Protein AF-A2F7I5-F1 (afdb_monomer)

Structure (mmCIF, N/CA/C/O backbone):
data_AF-A2F7I5-F1
#
_entry.id   AF-A2F7I5-F1
#
loop_
_atom_site.group_PDB
_atom_site.id
_atom_site.type_symbol
_atom_site.label_atom_id
_atom_site.label_alt_id
_atom_site.label_comp_id
_atom_site.label_asym_id
_atom_site.label_entity_id
_atom_site.label_seq_id
_atom_site.pdbx_PDB_ins_code
_atom_site.Cartn_x
_atom_site.Cartn_y
_atom_site.Cartn_z
_atom_site.occupancy
_atom_site.B_iso_or_equiv
_atom_site.auth_seq_id
_atom_site.auth_comp_id
_atom_site.auth_asym_id
_atom_site.auth_atom_id
_atom_site.pdbx_PDB_model_num
ATOM 1 N N . MET A 1 1 ? 19.366 -22.835 -46.473 1.00 53.03 1 MET A N 1
ATOM 2 C CA . MET A 1 1 ? 19.889 -21.637 -45.781 1.00 53.03 1 MET A CA 1
ATOM 3 C C . MET A 1 1 ? 18.801 -20.746 -45.172 1.00 53.03 1 MET A C 1
ATOM 5 O O . MET A 1 1 ? 19.137 -19.986 -44.290 1.00 53.03 1 MET A O 1
ATOM 9 N N . GLN A 1 2 ? 17.515 -20.854 -45.548 1.00 56.47 2 GLN A N 1
ATOM 10 C CA . GLN A 1 2 ? 16.421 -20.054 -44.948 1.00 56.47 2 GLN A CA 1
ATOM 11 C C . GLN A 1 2 ? 15.893 -20.567 -43.590 1.00 56.47 2 GLN A C 1
ATOM 13 O O . GLN A 1 2 ? 15.086 -19.901 -42.950 1.00 56.47 2 GLN A O 1
ATOM 18 N N . THR A 1 3 ? 16.314 -21.754 -43.151 1.00 62.69 3 THR A N 1
ATOM 19 C CA . THR A 1 3 ? 15.746 -22.433 -41.977 1.00 62.69 3 THR A CA 1
ATOM 20 C C . THR A 1 3 ? 16.293 -21.901 -40.649 1.00 62.69 3 THR A C 1
ATOM 22 O O . THR A 1 3 ? 15.567 -21.860 -39.660 1.00 62.69 3 THR A O 1
ATOM 25 N N . GLU A 1 4 ? 17.555 -21.463 -40.623 1.00 60.94 4 GLU A N 1
ATOM 26 C CA . GLU A 1 4 ? 18.218 -20.988 -39.400 1.00 60.94 4 GLU A CA 1
ATOM 27 C C . GLU A 1 4 ? 17.764 -19.578 -39.008 1.00 60.94 4 GLU A C 1
ATOM 29 O O . GLU A 1 4 ? 17.522 -19.329 -37.830 1.00 60.94 4 GLU A O 1
ATOM 34 N N . ASP A 1 5 ? 17.541 -18.692 -39.985 1.00 65.44 5 ASP A N 1
ATOM 35 C CA . ASP A 1 5 ? 17.040 -17.331 -39.748 1.00 65.44 5 ASP A CA 1
ATOM 36 C C . ASP A 1 5 ? 15.604 -17.336 -39.207 1.00 65.44 5 ASP A C 1
ATOM 38 O O . ASP A 1 5 ? 15.287 -16.625 -38.251 1.00 65.44 5 ASP A O 1
ATOM 42 N N . GLN A 1 6 ? 14.744 -18.206 -39.748 1.00 65.75 6 GLN A N 1
ATOM 43 C CA . GLN A 1 6 ? 13.381 -18.396 -39.244 1.00 65.75 6 GLN A CA 1
ATOM 44 C C . GLN A 1 6 ? 13.376 -18.981 -37.828 1.00 65.75 6 GLN A C 1
ATOM 46 O O . GLN A 1 6 ? 12.565 -18.586 -36.989 1.00 65.75 6 GLN A O 1
ATOM 51 N N . GLN A 1 7 ? 14.308 -19.890 -37.533 1.00 63.91 7 GLN A N 1
ATOM 52 C CA . GLN A 1 7 ? 14.481 -20.438 -36.193 1.00 63.91 7 GLN A CA 1
ATOM 53 C C . GLN A 1 7 ? 15.016 -19.376 -35.218 1.00 63.91 7 GLN A C 1
ATOM 55 O O . GLN A 1 7 ? 14.571 -19.328 -34.072 1.00 63.91 7 GLN A O 1
ATOM 60 N N . TYR A 1 8 ? 15.893 -18.473 -35.664 1.00 67.94 8 TYR A N 1
ATOM 61 C CA . TYR A 1 8 ? 16.386 -17.342 -34.875 1.00 67.94 8 TYR A CA 1
ATOM 62 C C . TYR A 1 8 ? 15.289 -16.312 -34.580 1.00 67.94 8 TYR A C 1
ATOM 64 O O . TYR A 1 8 ? 15.171 -15.854 -33.444 1.00 67.94 8 TYR A O 1
ATOM 72 N N . GLU A 1 9 ? 14.438 -15.976 -35.552 1.00 66.94 9 GLU A N 1
ATOM 73 C CA . GLU A 1 9 ? 13.275 -15.105 -35.335 1.00 66.94 9 GLU A CA 1
ATOM 74 C C . GLU A 1 9 ? 12.213 -15.759 -34.446 1.00 66.94 9 GLU A C 1
ATOM 76 O O . GLU A 1 9 ? 11.611 -15.094 -33.596 1.00 66.94 9 GLU A O 1
ATOM 81 N N . TYR A 1 10 ? 12.016 -17.073 -34.564 1.00 65.75 10 TYR A N 1
ATOM 82 C CA . TYR A 1 10 ? 11.146 -17.828 -33.669 1.00 65.75 10 TYR A CA 1
ATOM 83 C C . TYR A 1 10 ? 11.692 -17.858 -32.235 1.00 65.75 10 TYR A C 1
ATOM 85 O O . TYR A 1 10 ? 10.955 -17.605 -31.285 1.00 65.75 10 TYR A O 1
ATOM 93 N N . LEU A 1 11 ? 12.996 -18.077 -32.052 1.00 66.56 11 LEU A N 1
ATOM 94 C CA . LEU A 1 11 ? 13.647 -18.028 -30.741 1.00 66.56 11 LEU A CA 1
ATOM 95 C C . LEU A 1 11 ? 13.646 -16.613 -30.156 1.00 66.56 11 LEU A C 1
ATOM 97 O O . LEU A 1 11 ? 13.426 -16.457 -28.958 1.00 66.56 11 LEU A O 1
ATOM 101 N N . LYS A 1 12 ? 13.805 -15.576 -30.983 1.00 63.00 12 LYS A N 1
ATOM 102 C CA . LYS A 1 12 ? 13.708 -14.169 -30.573 1.00 63.00 12 LYS A CA 1
ATOM 103 C C . LYS A 1 12 ? 12.277 -13.801 -30.179 1.00 63.00 12 LYS A C 1
ATOM 105 O O . LYS A 1 12 ? 12.080 -13.170 -29.147 1.00 63.00 12 LYS A O 1
ATOM 110 N N . SER A 1 13 ? 11.268 -14.244 -30.927 1.00 58.88 13 SER A N 1
ATOM 111 C CA . SER A 1 13 ? 9.855 -14.034 -30.575 1.00 58.88 13 SER A CA 1
ATOM 112 C C . SER A 1 13 ? 9.412 -14.872 -29.368 1.00 58.88 13 SER A C 1
ATOM 114 O O . SER A 1 13 ? 8.604 -14.399 -28.567 1.00 58.88 13 SER A O 1
ATOM 116 N N . GLN A 1 14 ? 9.990 -16.059 -29.152 1.00 53.25 14 GLN A N 1
ATOM 117 C CA . GLN A 1 14 ? 9.811 -16.835 -27.922 1.00 53.25 14 GLN A CA 1
ATOM 118 C C . GLN A 1 14 ? 10.549 -16.231 -26.719 1.00 53.25 14 GLN A C 1
ATOM 120 O O . GLN A 1 14 ? 9.996 -16.235 -25.623 1.00 53.25 14 GLN A O 1
ATOM 125 N N . GLN A 1 15 ? 11.751 -15.670 -26.889 1.00 50.41 15 GLN A N 1
ATOM 126 C CA . GLN A 1 15 ? 12.461 -14.940 -25.830 1.00 50.41 15 GLN A CA 1
ATOM 127 C C . GLN A 1 15 ? 11.742 -13.636 -25.460 1.00 50.41 15 GLN A C 1
ATOM 129 O O . GLN A 1 15 ? 11.698 -13.287 -24.285 1.00 50.41 15 GLN A O 1
ATOM 134 N N . VAL A 1 16 ? 11.099 -12.968 -26.424 1.00 50.47 16 VAL A N 1
ATOM 135 C CA . VAL A 1 16 ? 10.216 -11.817 -26.168 1.00 50.47 16 VAL A CA 1
ATOM 136 C C . VAL A 1 16 ? 8.916 -12.251 -25.469 1.00 50.47 16 VAL A C 1
ATOM 138 O O . VAL A 1 16 ? 8.436 -11.531 -24.602 1.00 50.47 16 VAL A O 1
ATOM 141 N N . LYS A 1 17 ? 8.383 -13.452 -25.749 1.00 41.66 17 LYS A N 1
ATOM 142 C CA . LYS A 1 17 ? 7.231 -14.028 -25.018 1.00 41.66 17 LYS A CA 1
ATOM 143 C C . LYS A 1 17 ? 7.573 -14.622 -23.644 1.00 41.66 17 LYS A C 1
ATOM 145 O O . LYS A 1 17 ? 6.668 -14.807 -22.838 1.00 41.66 17 LYS A O 1
ATOM 150 N N . LYS A 1 18 ? 8.849 -14.908 -23.356 1.00 43.03 18 LYS A N 1
ATOM 151 C CA . LYS A 1 18 ? 9.350 -15.336 -22.032 1.00 43.03 18 LYS A CA 1
ATOM 152 C C . LYS A 1 18 ? 9.790 -14.170 -21.135 1.00 43.03 18 LYS A C 1
ATOM 154 O O . LYS A 1 18 ? 10.344 -14.411 -20.064 1.00 43.03 18 LYS A O 1
ATOM 159 N N . ALA A 1 19 ? 9.536 -12.926 -21.536 1.00 46.22 19 ALA A N 1
ATOM 160 C CA . ALA A 1 19 ? 9.740 -11.762 -20.685 1.00 46.22 19 ALA A CA 1
ATOM 161 C C . ALA A 1 19 ? 8.576 -11.629 -19.684 1.00 46.22 19 ALA A C 1
ATOM 163 O O . ALA A 1 19 ? 7.587 -10.948 -19.927 1.00 46.22 19 ALA A O 1
ATOM 164 N N . ASP A 1 20 ? 8.734 -12.339 -18.568 1.00 49.19 20 ASP A N 1
ATOM 165 C CA . ASP A 1 20 ? 8.181 -12.025 -17.247 1.00 49.19 20 ASP A CA 1
ATOM 166 C C . ASP A 1 20 ? 6.649 -11.878 -17.164 1.00 49.19 20 ASP A C 1
ATOM 168 O O . ASP A 1 20 ? 6.084 -10.834 -16.829 1.00 49.19 20 ASP A O 1
ATOM 172 N N . SER A 1 21 ? 5.952 -12.987 -17.420 1.00 40.91 21 SER A N 1
ATOM 173 C CA . SER A 1 21 ? 4.549 -13.138 -17.045 1.00 40.91 21 SER A CA 1
ATOM 174 C C . SER A 1 21 ? 4.396 -13.021 -15.521 1.00 40.91 21 SER A C 1
ATOM 176 O O . SER A 1 21 ? 4.600 -13.981 -14.780 1.00 40.91 21 SER A O 1
ATOM 178 N N . GLY A 1 22 ? 4.005 -11.841 -15.043 1.00 50.06 22 GLY A N 1
ATOM 179 C CA . GLY A 1 22 ? 3.147 -11.724 -13.863 1.00 50.06 22 GLY A CA 1
ATOM 180 C C . GLY A 1 22 ? 3.730 -12.105 -12.497 1.00 50.06 22 GLY A C 1
ATOM 181 O O . GLY A 1 22 ? 2.953 -12.196 -11.554 1.00 50.06 22 GLY A O 1
ATOM 182 N N . SER A 1 23 ? 5.043 -12.281 -12.319 1.00 56.22 23 SER A N 1
ATOM 183 C CA . SER A 1 23 ? 5.548 -12.705 -11.004 1.00 56.22 23 SER A CA 1
ATOM 184 C C . SER A 1 23 ? 5.423 -11.584 -9.955 1.00 56.22 23 SER A C 1
ATOM 186 O O . SER A 1 23 ? 5.800 -10.431 -10.184 1.00 56.22 23 SER A O 1
ATOM 188 N N . PHE A 1 24 ? 4.793 -11.908 -8.828 1.00 64.88 24 PHE A N 1
ATOM 189 C CA . PHE A 1 24 ? 4.772 -11.104 -7.609 1.00 64.88 24 PHE A CA 1
ATOM 190 C C . PHE A 1 24 ? 6.198 -11.071 -7.047 1.00 64.88 24 PHE A C 1
ATOM 192 O O . PHE A 1 24 ? 6.755 -12.125 -6.732 1.00 64.88 24 PHE A O 1
ATOM 199 N N . GLN A 1 25 ? 6.829 -9.897 -6.968 1.00 76.88 25 GLN A N 1
ATOM 200 C CA . GLN A 1 25 ? 8.231 -9.826 -6.560 1.00 76.88 25 GLN A CA 1
ATOM 201 C C . GLN A 1 25 ? 8.336 -9.812 -5.030 1.00 76.88 25 GLN A C 1
ATOM 203 O O . GLN A 1 25 ? 8.036 -8.818 -4.369 1.00 76.88 25 GLN A O 1
ATOM 208 N N . VAL A 1 26 ? 8.818 -10.924 -4.468 1.00 82.31 26 VAL A N 1
ATOM 209 C CA . VAL A 1 26 ? 8.946 -11.157 -3.014 1.00 82.31 26 VAL A CA 1
ATOM 210 C C . VAL A 1 26 ? 9.794 -10.082 -2.318 1.00 82.31 26 VAL A C 1
ATOM 212 O O . VAL A 1 26 ? 9.559 -9.767 -1.153 1.00 82.31 26 VAL A O 1
ATOM 215 N N . VAL A 1 27 ? 10.725 -9.453 -3.046 1.00 88.12 27 VAL A N 1
ATOM 216 C CA . VAL A 1 27 ? 11.582 -8.361 -2.546 1.00 88.12 27 VAL A CA 1
ATOM 217 C C . VAL A 1 27 ? 10.786 -7.159 -2.021 1.00 88.12 27 VAL A C 1
ATOM 219 O O . VAL A 1 27 ? 11.275 -6.428 -1.165 1.00 88.12 27 VAL A O 1
ATOM 222 N N . TYR A 1 28 ? 9.551 -6.967 -2.494 1.00 89.25 28 TYR A N 1
ATOM 223 C CA . TYR A 1 28 ? 8.705 -5.838 -2.119 1.00 89.25 28 TYR A CA 1
ATOM 224 C C . TYR A 1 28 ? 7.801 -6.100 -0.908 1.00 89.25 28 TYR A C 1
ATOM 226 O O . TYR A 1 28 ? 7.279 -5.141 -0.340 1.00 89.25 28 TYR A O 1
ATOM 234 N N . ILE A 1 29 ? 7.648 -7.356 -0.467 1.00 89.50 29 ILE A N 1
ATOM 235 C CA . ILE A 1 29 ? 6.776 -7.713 0.667 1.00 89.50 29 ILE A CA 1
ATOM 236 C C . ILE A 1 29 ? 7.164 -6.964 1.953 1.00 89.50 29 ILE A C 1
ATOM 238 O O . ILE A 1 29 ? 6.269 -6.388 2.577 1.00 89.50 29 ILE A O 1
ATOM 242 N N . PRO A 1 30 ? 8.451 -6.902 2.368 1.00 90.81 30 PRO A N 1
ATOM 243 C CA . PRO A 1 30 ? 8.818 -6.202 3.599 1.00 90.81 30 PRO A CA 1
ATOM 244 C C . PRO A 1 30 ? 8.440 -4.719 3.554 1.00 90.81 30 PRO A C 1
ATOM 246 O O . PRO A 1 30 ? 7.967 -4.164 4.541 1.00 90.81 30 PRO A O 1
ATOM 249 N N . PHE A 1 31 ? 8.580 -4.085 2.388 1.00 91.25 31 PHE A N 1
ATOM 250 C CA . PHE A 1 31 ? 8.214 -2.685 2.201 1.00 91.25 31 PHE A CA 1
ATOM 251 C C . PHE A 1 31 ? 6.697 -2.491 2.228 1.00 91.25 31 PHE A C 1
ATOM 253 O O . PHE A 1 31 ? 6.220 -1.585 2.906 1.00 91.25 31 PHE A O 1
ATOM 260 N N . GLY A 1 32 ? 5.931 -3.374 1.578 1.00 89.50 32 GLY A N 1
ATOM 261 C CA . GLY A 1 32 ? 4.468 -3.357 1.644 1.00 89.50 32 GLY A CA 1
ATOM 262 C C . GLY A 1 32 ? 3.955 -3.490 3.078 1.00 89.50 32 GLY A C 1
ATOM 263 O O . GLY A 1 32 ? 3.061 -2.750 3.480 1.00 89.50 32 GLY A O 1
ATOM 264 N N . LEU A 1 33 ? 4.569 -4.363 3.881 1.00 92.38 33 LEU A N 1
ATOM 265 C CA . LEU A 1 33 ? 4.252 -4.527 5.303 1.00 92.38 33 LEU A CA 1
ATOM 266 C C . LEU A 1 33 ? 4.570 -3.273 6.130 1.00 92.38 33 LEU A C 1
ATOM 268 O O . LEU A 1 33 ? 3.759 -2.878 6.968 1.00 92.38 33 LEU A O 1
ATOM 272 N N . ILE A 1 34 ? 5.721 -2.634 5.901 1.00 92.81 34 ILE A N 1
ATOM 273 C CA . ILE A 1 34 ? 6.124 -1.419 6.626 1.00 92.81 34 ILE A CA 1
ATOM 274 C C . ILE A 1 34 ? 5.192 -0.250 6.284 1.00 92.81 34 ILE A C 1
ATOM 276 O O . ILE A 1 34 ? 4.642 0.384 7.183 1.00 92.81 34 ILE A O 1
ATOM 280 N N . PHE A 1 35 ? 4.974 0.019 4.995 1.00 91.44 35 PHE A N 1
ATOM 281 C CA . PHE A 1 35 ? 4.173 1.164 4.554 1.00 91.44 35 PHE A CA 1
ATOM 282 C C . PHE A 1 35 ? 2.678 0.974 4.820 1.00 91.44 35 PHE A C 1
ATOM 284 O O . PHE A 1 35 ? 2.016 1.929 5.217 1.00 91.44 35 PHE A O 1
ATOM 291 N N . SER A 1 36 ? 2.155 -0.254 4.722 1.00 92.25 36 SER A N 1
ATOM 292 C CA . SER A 1 36 ? 0.787 -0.568 5.156 1.00 92.25 36 SER A CA 1
ATOM 293 C C . SER A 1 36 ? 0.568 -0.237 6.638 1.00 92.25 36 SER A C 1
ATOM 295 O O . SER A 1 36 ? -0.493 0.260 7.020 1.00 92.25 36 SER A O 1
ATOM 297 N N . GLY A 1 37 ? 1.595 -0.445 7.470 1.00 91.75 37 GLY A N 1
ATOM 298 C CA . GLY A 1 37 ? 1.574 -0.118 8.893 1.00 91.75 37 GLY A CA 1
ATOM 299 C C . GLY A 1 37 ? 1.429 1.376 9.188 1.00 91.75 37 GLY A C 1
ATOM 300 O O . GLY A 1 37 ? 0.882 1.725 10.230 1.00 91.75 37 GLY A O 1
ATOM 301 N N . LEU A 1 38 ? 1.836 2.267 8.279 1.00 90.62 38 LEU A N 1
ATOM 302 C CA . LE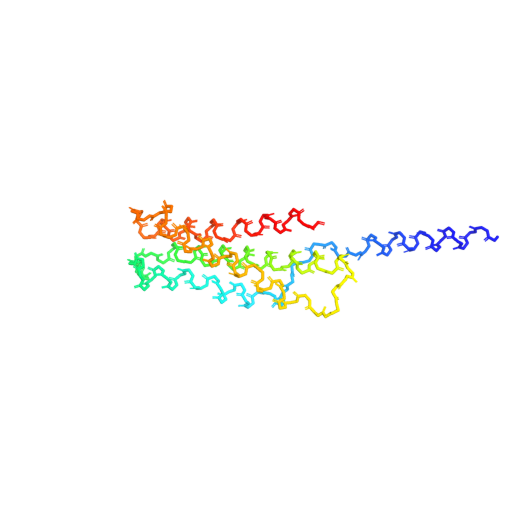U A 1 38 ? 1.723 3.715 8.492 1.00 90.62 38 LEU A CA 1
ATOM 303 C C . LEU A 1 38 ? 0.269 4.172 8.616 1.00 90.62 38 LEU A C 1
ATOM 305 O O . LEU A 1 38 ? -0.037 4.988 9.480 1.00 90.62 38 LEU A O 1
ATOM 309 N N . THR A 1 39 ? -0.641 3.619 7.813 1.00 90.06 39 THR A N 1
ATOM 310 C CA . THR A 1 39 ? -2.072 3.944 7.918 1.00 90.06 39 THR A CA 1
ATOM 311 C C . THR A 1 39 ? -2.656 3.440 9.227 1.00 90.06 39 THR A C 1
ATOM 313 O O . THR A 1 39 ? -3.433 4.141 9.870 1.00 90.06 39 THR A O 1
ATOM 316 N N . ILE A 1 40 ? -2.245 2.242 9.655 1.00 92.75 40 ILE A N 1
ATOM 317 C CA . ILE A 1 40 ? -2.647 1.676 10.946 1.00 92.75 40 ILE A CA 1
ATOM 318 C C . ILE A 1 40 ? -2.182 2.594 12.082 1.00 92.75 40 ILE A C 1
ATOM 320 O O . ILE A 1 40 ? -2.985 2.973 12.930 1.00 92.75 40 ILE A O 1
ATOM 324 N N . LEU A 1 41 ? -0.911 3.006 12.067 1.00 91.44 41 LEU A N 1
ATOM 325 C CA . LEU A 1 41 ? -0.348 3.919 13.060 1.00 91.44 41 LEU A CA 1
ATOM 326 C C . LEU A 1 41 ? -1.052 5.276 13.057 1.00 91.44 41 LEU A C 1
ATOM 328 O O . LEU A 1 41 ? -1.368 5.785 14.128 1.00 91.44 41 LEU A O 1
ATOM 332 N N . LEU A 1 42 ? -1.354 5.840 11.884 1.00 89.44 42 LEU A N 1
ATOM 333 C CA . LEU A 1 42 ? -2.082 7.104 11.785 1.00 89.44 42 LEU A CA 1
ATOM 334 C C . LEU A 1 42 ? -3.441 7.015 12.493 1.00 89.44 42 LEU A C 1
ATOM 336 O O . LEU A 1 42 ? -3.789 7.885 13.289 1.00 89.44 42 LEU A O 1
ATOM 340 N N . TYR A 1 43 ? -4.207 5.958 12.233 1.00 89.19 43 TYR A N 1
ATOM 341 C CA . TYR A 1 43 ? -5.541 5.810 12.811 1.00 89.19 43 TYR A CA 1
ATOM 342 C C . TYR A 1 43 ? -5.527 5.379 14.281 1.00 89.19 43 TYR A C 1
ATOM 344 O O . TYR A 1 43 ? -6.450 5.736 15.007 1.00 89.19 43 TYR A O 1
ATOM 352 N N . LEU A 1 44 ? -4.489 4.676 14.744 1.00 90.12 44 LEU A N 1
ATOM 353 C CA . LEU A 1 44 ? -4.292 4.388 16.168 1.00 90.12 44 LEU A CA 1
ATOM 354 C C . LEU A 1 44 ? -3.883 5.638 16.963 1.00 90.12 44 LEU A C 1
ATOM 356 O O . LEU A 1 44 ? -4.363 5.830 18.074 1.00 90.12 44 LEU A O 1
ATOM 360 N N . LEU A 1 45 ? -3.005 6.484 16.414 1.00 89.06 45 LEU A N 1
ATOM 361 C CA . LEU A 1 45 ? -2.456 7.642 17.131 1.00 89.06 45 LEU A CA 1
ATOM 362 C C . LEU A 1 45 ? -3.330 8.895 17.018 1.00 89.06 45 LEU A C 1
ATOM 364 O O . LEU A 1 45 ? -3.456 9.640 17.984 1.00 89.06 45 LEU A O 1
ATOM 368 N N . ILE A 1 46 ? -3.896 9.148 15.837 1.00 85.81 46 ILE A N 1
ATOM 369 C CA . ILE A 1 46 ? -4.612 10.394 15.519 1.00 85.81 46 ILE A CA 1
ATOM 370 C C . ILE A 1 46 ? -6.088 10.117 15.228 1.00 85.81 46 ILE A C 1
ATOM 372 O O . ILE A 1 46 ? -6.951 10.884 15.643 1.00 85.81 46 ILE A O 1
ATOM 376 N N . GLY A 1 47 ? -6.392 9.015 14.536 1.00 82.50 47 GLY A N 1
ATOM 377 C CA . GLY A 1 47 ? -7.765 8.675 14.152 1.00 82.50 47 GLY A CA 1
ATOM 378 C C . GLY A 1 47 ? -8.660 8.214 15.307 1.00 82.50 47 GLY A C 1
ATOM 379 O O . GLY A 1 47 ? -9.874 8.248 15.157 1.00 82.50 47 GLY A O 1
ATOM 380 N N . GLY A 1 48 ? -8.095 7.799 16.446 1.00 86.00 48 GLY A N 1
ATOM 381 C CA . GLY A 1 48 ? -8.858 7.336 17.611 1.00 86.00 48 GLY A CA 1
ATOM 382 C C . GLY A 1 48 ? -9.344 5.882 17.535 1.00 86.00 48 GLY A C 1
ATOM 383 O O . GLY A 1 48 ? -10.256 5.514 18.273 1.00 86.00 48 GLY A O 1
ATOM 384 N N . CYS A 1 49 ? -8.765 5.050 16.662 1.00 88.56 49 CYS A N 1
ATOM 385 C CA . CYS A 1 49 ? -8.976 3.599 16.702 1.00 88.56 49 CYS A CA 1
ATOM 386 C C . CYS A 1 49 ? -8.315 2.993 17.944 1.00 88.56 49 CYS A C 1
ATOM 388 O O . CYS A 1 49 ? -7.233 3.413 18.355 1.00 88.56 49 CYS A O 1
ATOM 390 N N . THR A 1 50 ? -8.913 1.934 18.485 1.00 90.88 50 THR A N 1
ATOM 391 C CA . THR A 1 50 ? -8.315 1.168 19.588 1.00 90.88 50 THR A CA 1
ATOM 392 C C . THR A 1 50 ? -8.039 -0.264 19.158 1.00 90.88 50 THR A C 1
ATOM 394 O O . THR A 1 50 ? -8.811 -0.870 18.416 1.00 90.88 50 THR A O 1
ATOM 397 N N . ILE A 1 51 ? -6.930 -0.835 19.634 1.00 89.56 51 ILE A N 1
ATOM 398 C CA . ILE A 1 51 ? -6.545 -2.202 19.258 1.00 89.56 51 ILE A CA 1
ATOM 399 C C . ILE A 1 51 ? -7.606 -3.209 19.717 1.00 89.56 51 ILE A C 1
ATOM 401 O O . ILE A 1 51 ? -7.943 -4.119 18.968 1.00 89.56 51 ILE A O 1
ATOM 405 N N . GLU A 1 52 ? -8.164 -3.043 20.916 1.00 91.06 52 GLU A N 1
ATOM 406 C CA . GLU A 1 52 ? -9.113 -4.007 21.481 1.00 91.06 52 GLU A CA 1
ATOM 407 C C . GLU A 1 52 ? -10.461 -4.021 20.752 1.00 91.06 52 GLU A C 1
ATOM 409 O O . GLU A 1 52 ? -10.971 -5.102 20.439 1.00 91.06 52 GLU A O 1
ATOM 414 N N . ALA A 1 53 ? -11.015 -2.843 20.442 1.00 89.81 53 ALA A N 1
ATOM 415 C CA . ALA A 1 53 ? -12.318 -2.736 19.791 1.00 89.81 53 ALA A CA 1
ATOM 416 C C . ALA A 1 53 ? -12.237 -2.964 18.273 1.00 89.81 53 ALA A C 1
ATOM 418 O O . ALA A 1 53 ? -13.118 -3.605 17.699 1.00 89.81 53 ALA A O 1
ATOM 419 N N . ASP A 1 54 ? -11.162 -2.503 17.623 1.00 91.50 54 ASP A N 1
ATOM 420 C CA . ASP A 1 54 ? -11.083 -2.415 16.160 1.00 91.50 54 ASP A CA 1
ATOM 421 C C . ASP A 1 54 ? -10.117 -3.431 15.526 1.00 91.50 54 ASP A C 1
ATOM 423 O O . ASP A 1 54 ? -9.814 -3.338 14.334 1.00 91.50 54 ASP A O 1
ATOM 427 N N . LYS A 1 55 ? -9.653 -4.442 16.279 1.00 91.75 55 LYS A N 1
ATOM 428 C CA . LYS A 1 55 ? -8.664 -5.449 15.827 1.00 91.75 55 LYS A CA 1
ATOM 429 C C . LYS A 1 55 ? -8.938 -6.048 14.447 1.00 91.75 55 LYS A C 1
ATOM 431 O O . LYS A 1 55 ? -8.002 -6.255 13.681 1.00 91.75 55 LYS A 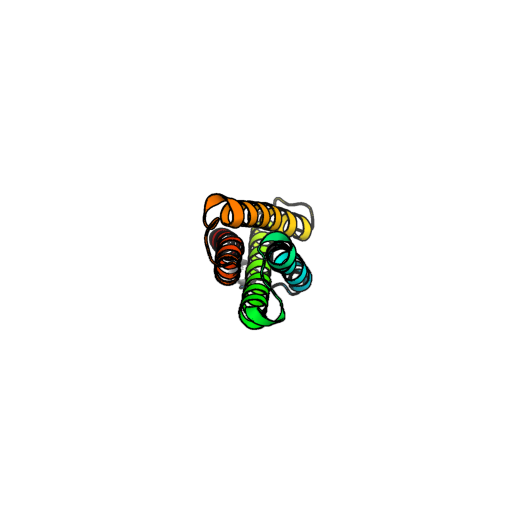O 1
ATOM 436 N N . ILE A 1 56 ? -10.204 -6.323 14.121 1.00 93.06 56 ILE A N 1
ATOM 437 C CA . ILE A 1 56 ? -10.583 -6.918 12.832 1.00 93.06 56 ILE A CA 1
ATOM 438 C C . ILE A 1 56 ? -10.330 -5.917 11.700 1.00 93.06 56 ILE A C 1
ATOM 440 O O . ILE A 1 56 ? -9.708 -6.268 10.701 1.00 93.06 56 ILE A O 1
ATOM 444 N N . TYR A 1 57 ? -10.745 -4.660 11.873 1.00 92.75 57 TYR A N 1
ATOM 445 C CA . TYR A 1 57 ? -10.535 -3.603 10.884 1.00 92.75 57 TYR A CA 1
ATOM 446 C C . TYR A 1 57 ? -9.051 -3.288 10.702 1.00 92.75 57 TYR A C 1
ATOM 448 O O . TYR A 1 57 ? -8.603 -3.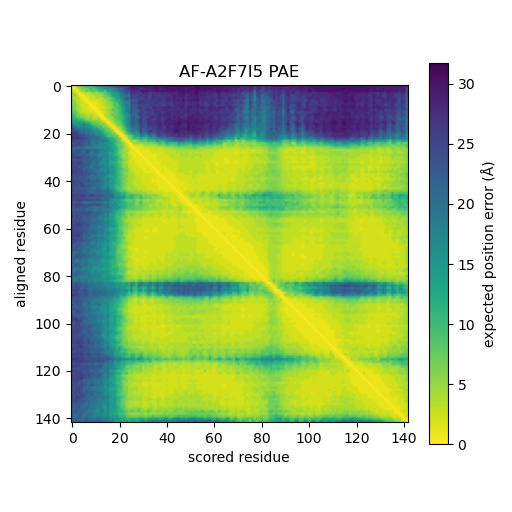114 9.568 1.00 92.75 57 TYR A O 1
ATOM 456 N N . LEU A 1 58 ? -8.279 -3.287 11.793 1.00 92.31 58 LEU A N 1
ATOM 457 C CA . LEU A 1 58 ? -6.826 -3.112 11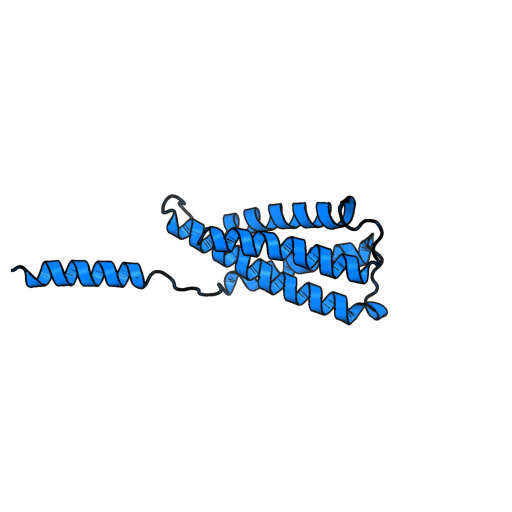.763 1.00 92.31 58 LEU A CA 1
ATOM 458 C C . LEU A 1 58 ? -6.152 -4.251 10.988 1.00 92.31 58 LEU A C 1
ATOM 460 O O . LEU A 1 58 ? -5.386 -3.984 10.065 1.00 92.31 58 LEU A O 1
ATOM 464 N N . ALA A 1 59 ? -6.485 -5.509 11.296 1.00 92.56 59 ALA A N 1
ATOM 465 C CA . ALA A 1 59 ? -5.906 -6.678 10.633 1.00 92.56 59 ALA A CA 1
ATOM 466 C C . ALA A 1 59 ? -6.251 -6.737 9.136 1.00 92.56 59 ALA A C 1
ATOM 468 O O . ALA A 1 59 ? -5.367 -6.946 8.304 1.00 92.56 59 ALA A O 1
ATOM 469 N N . VAL A 1 60 ? -7.520 -6.508 8.782 1.00 93.38 60 VAL A N 1
ATOM 470 C CA . VAL A 1 60 ? -7.980 -6.509 7.385 1.00 93.38 60 VAL A CA 1
ATOM 471 C C . VAL A 1 60 ? -7.321 -5.378 6.597 1.00 93.38 60 VAL A C 1
ATOM 473 O O . VAL A 1 60 ? -6.766 -5.624 5.527 1.00 93.38 60 VAL A O 1
ATOM 476 N N . SER A 1 61 ? -7.311 -4.155 7.135 1.00 93.75 61 SER A N 1
ATOM 477 C CA . SER A 1 61 ? -6.674 -3.005 6.477 1.00 93.75 61 SER A CA 1
ATOM 478 C C . SER A 1 61 ? -5.178 -3.232 6.284 1.00 93.75 61 SER A C 1
ATOM 480 O O . SER A 1 61 ? -4.625 -2.948 5.219 1.00 93.75 61 SER A O 1
ATOM 482 N N . TYR A 1 62 ? -4.515 -3.794 7.293 1.00 94.81 62 TYR A N 1
ATOM 483 C CA . TYR A 1 62 ? -3.094 -4.087 7.222 1.00 94.81 62 TYR A CA 1
ATOM 484 C C . TYR A 1 62 ? -2.778 -5.109 6.121 1.00 94.81 62 TYR A C 1
ATOM 486 O O . TYR A 1 62 ? -1.891 -4.872 5.296 1.00 94.81 62 TYR A O 1
ATOM 494 N N . GLY A 1 63 ? -3.543 -6.203 6.061 1.00 94.25 63 GLY A N 1
ATOM 495 C CA . GLY A 1 63 ? -3.389 -7.241 5.042 1.00 94.25 63 GLY A CA 1
ATOM 496 C C . GLY A 1 63 ? -3.644 -6.723 3.625 1.00 94.25 63 GLY A C 1
ATOM 497 O O . GLY A 1 63 ? -2.807 -6.919 2.743 1.00 94.25 63 GLY A O 1
ATOM 498 N N . ILE A 1 64 ? -4.753 -6.003 3.416 1.00 94.50 64 ILE A N 1
ATOM 499 C CA . ILE A 1 64 ? -5.095 -5.403 2.114 1.00 94.50 64 ILE A CA 1
ATOM 500 C C . ILE A 1 64 ? -3.988 -4.452 1.658 1.00 94.50 64 ILE A C 1
ATOM 502 O O . ILE A 1 64 ? -3.533 -4.538 0.516 1.00 94.50 64 ILE A O 1
ATOM 506 N N . GLY A 1 65 ? -3.521 -3.579 2.553 1.00 93.06 65 GLY A N 1
ATOM 507 C CA . GLY A 1 65 ? -2.469 -2.626 2.225 1.00 93.06 65 GLY A CA 1
ATOM 508 C C . GLY A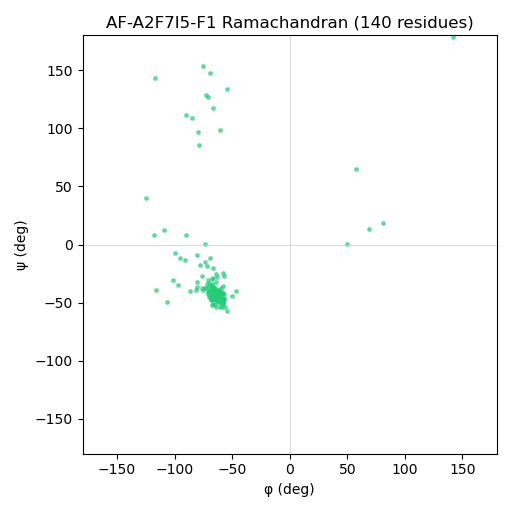 1 65 ? -1.162 -3.299 1.842 1.00 93.06 65 GLY A C 1
ATOM 509 O O . GLY A 1 65 ? -0.569 -2.943 0.828 1.00 93.06 65 GLY A O 1
ATOM 510 N N . ALA A 1 66 ? -0.743 -4.316 2.598 1.00 94.31 66 ALA A N 1
ATOM 511 C CA . ALA A 1 66 ? 0.503 -5.021 2.329 1.00 94.31 66 ALA A CA 1
ATOM 512 C C . ALA A 1 66 ? 0.473 -5.721 0.963 1.00 94.31 66 ALA A C 1
ATOM 514 O O . ALA A 1 66 ? 1.432 -5.620 0.196 1.00 94.31 66 ALA A O 1
ATOM 515 N N . VAL A 1 67 ? -0.638 -6.382 0.624 1.00 92.38 67 VAL A N 1
ATOM 516 C CA . VAL A 1 67 ? -0.793 -7.082 -0.658 1.00 92.38 67 VAL A CA 1
ATOM 517 C C . VAL A 1 67 ? -0.831 -6.097 -1.825 1.00 92.38 67 VAL A C 1
ATOM 519 O O . VAL A 1 67 ? -0.054 -6.243 -2.770 1.00 92.38 67 VAL A O 1
ATOM 522 N N . LEU A 1 68 ? -1.691 -5.076 -1.764 1.00 93.25 68 LEU A N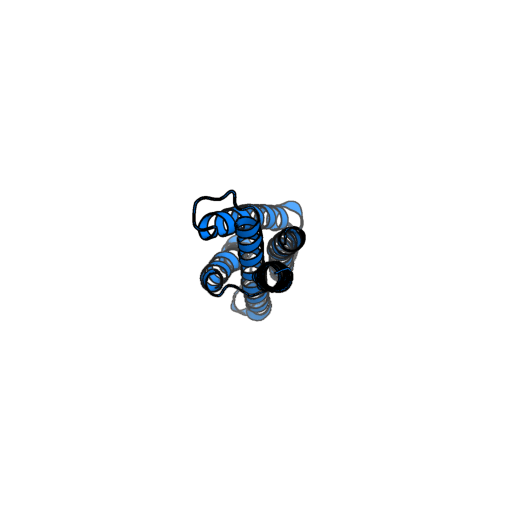 1
ATOM 523 C CA . LEU A 1 68 ? -1.880 -4.147 -2.881 1.00 93.25 68 LEU A CA 1
ATOM 524 C C . LEU A 1 68 ? -0.667 -3.239 -3.106 1.00 93.25 68 LEU A C 1
ATOM 526 O O . LEU A 1 68 ? -0.301 -3.020 -4.259 1.00 93.25 68 LEU A O 1
ATOM 530 N N . LEU A 1 69 ? 0.019 -2.786 -2.049 1.00 92.88 69 LEU A N 1
ATOM 531 C CA . LEU A 1 69 ? 1.287 -2.062 -2.201 1.00 92.88 69 LEU A CA 1
ATOM 532 C C . LEU A 1 69 ? 2.353 -2.947 -2.849 1.00 92.88 69 LEU A C 1
ATOM 534 O O . LEU A 1 69 ? 3.027 -2.506 -3.774 1.00 92.88 69 LEU A O 1
ATOM 538 N N . THR A 1 70 ? 2.462 -4.215 -2.439 1.00 92.06 70 THR A N 1
ATOM 539 C CA . THR A 1 70 ? 3.429 -5.148 -3.043 1.00 92.06 70 THR A CA 1
ATOM 540 C C . THR A 1 70 ? 3.156 -5.368 -4.534 1.00 92.06 70 THR A C 1
ATOM 542 O O . THR A 1 70 ? 4.092 -5.413 -5.340 1.00 92.06 70 THR A O 1
ATOM 545 N N . ILE A 1 71 ? 1.881 -5.456 -4.924 1.00 90.31 71 ILE A N 1
ATOM 546 C CA . ILE A 1 71 ? 1.469 -5.519 -6.332 1.00 90.31 71 ILE A CA 1
ATOM 547 C C . ILE A 1 71 ? 1.853 -4.225 -7.058 1.00 90.31 71 ILE A C 1
ATOM 549 O O . ILE A 1 71 ? 2.470 -4.291 -8.121 1.00 90.31 71 ILE A O 1
ATOM 553 N N . ALA A 1 72 ? 1.564 -3.061 -6.472 1.00 90.56 72 ALA A N 1
ATOM 554 C CA . ALA A 1 72 ? 1.877 -1.766 -7.068 1.00 90.56 72 ALA A CA 1
ATOM 555 C C . ALA A 1 72 ? 3.386 -1.579 -7.304 1.00 90.56 72 ALA A C 1
ATOM 557 O O . ALA A 1 72 ? 3.809 -1.183 -8.393 1.00 90.56 72 ALA A O 1
ATOM 558 N N . TYR A 1 73 ? 4.220 -1.944 -6.323 1.00 91.50 73 TYR A N 1
ATOM 559 C CA . TYR A 1 73 ? 5.676 -1.916 -6.467 1.00 91.50 73 TYR A CA 1
ATOM 560 C C . TYR A 1 73 ? 6.149 -2.862 -7.577 1.00 91.50 73 TYR A C 1
ATOM 562 O O . TYR A 1 73 ? 6.932 -2.461 -8.439 1.00 91.50 73 TYR A O 1
ATOM 570 N N . SER A 1 74 ? 5.621 -4.091 -7.606 1.00 89.62 74 SER A N 1
ATOM 571 C CA . SER A 1 74 ? 5.971 -5.092 -8.621 1.00 89.62 74 SER A CA 1
ATOM 572 C C . SER A 1 74 ? 5.624 -4.622 -10.037 1.00 89.62 74 SER A C 1
ATOM 574 O O . SER A 1 74 ? 6.414 -4.813 -10.959 1.00 89.62 74 SER A O 1
ATOM 576 N N . ASN A 1 75 ? 4.466 -3.987 -10.220 1.00 88.69 75 ASN A N 1
ATOM 577 C CA . ASN A 1 75 ? 4.007 -3.504 -11.522 1.00 88.69 75 ASN A CA 1
ATOM 578 C C . ASN A 1 75 ? 4.826 -2.311 -12.019 1.00 88.69 75 ASN A C 1
ATOM 580 O O . ASN A 1 75 ? 5.283 -2.318 -13.160 1.00 88.69 75 ASN A O 1
ATOM 584 N N . VAL A 1 76 ? 5.093 -1.325 -11.156 1.00 88.38 76 VAL A N 1
ATOM 585 C CA . VAL A 1 76 ? 5.940 -0.181 -11.532 1.00 88.38 76 VAL A CA 1
ATOM 586 C C . VAL A 1 76 ? 7.361 -0.642 -11.849 1.00 88.38 76 VAL A C 1
ATOM 588 O O . VAL A 1 76 ? 7.950 -0.179 -12.821 1.00 88.38 76 VAL A O 1
ATOM 591 N N . ALA A 1 77 ? 7.905 -1.602 -11.098 1.00 87.50 77 ALA A N 1
ATOM 592 C CA . ALA A 1 77 ? 9.219 -2.165 -11.394 1.00 87.50 77 ALA A CA 1
ATOM 593 C C . ALA A 1 77 ? 9.273 -2.841 -12.774 1.00 87.50 77 ALA A C 1
ATOM 595 O O . ALA A 1 77 ? 10.238 -2.648 -13.516 1.00 87.50 77 ALA A O 1
ATOM 596 N N . LYS A 1 78 ? 8.224 -3.583 -13.151 1.00 83.12 78 LYS A N 1
ATOM 597 C CA . LYS A 1 78 ? 8.092 -4.182 -14.490 1.00 83.12 78 LYS A CA 1
ATOM 598 C C . LYS A 1 78 ? 8.016 -3.126 -15.580 1.00 83.12 78 LYS A C 1
ATOM 600 O O . LYS A 1 78 ? 8.748 -3.220 -16.562 1.00 83.12 78 LYS A O 1
ATOM 605 N N . TRP A 1 79 ? 7.194 -2.099 -15.384 1.00 85.19 79 TRP A N 1
ATOM 606 C CA . TRP A 1 79 ? 7.110 -0.978 -16.313 1.00 85.19 79 TRP A CA 1
ATOM 607 C C . TRP A 1 79 ? 8.479 -0.310 -16.507 1.00 85.19 79 TRP A C 1
ATOM 609 O O . TRP A 1 79 ? 8.924 -0.118 -17.638 1.00 85.19 79 TRP A O 1
ATOM 619 N N . CYS A 1 80 ? 9.212 -0.054 -15.423 1.00 83.38 80 CYS A N 1
ATOM 620 C CA . CYS A 1 80 ? 10.567 0.491 -15.485 1.00 83.38 80 CYS A CA 1
ATOM 621 C C . CYS A 1 80 ? 11.536 -0.406 -16.272 1.00 83.38 80 CYS A C 1
ATOM 623 O O . CYS A 1 80 ? 12.311 0.100 -17.086 1.00 83.38 80 CYS A O 1
ATOM 625 N N . HIS A 1 81 ? 11.479 -1.726 -16.073 1.00 80.75 81 HIS A N 1
ATOM 626 C CA . HIS A 1 81 ? 12.275 -2.678 -16.851 1.00 80.75 81 HIS A CA 1
ATOM 627 C C . HIS A 1 81 ? 11.907 -2.662 -18.343 1.00 80.75 81 HIS A C 1
ATOM 629 O O . HIS A 1 81 ? 12.800 -2.688 -19.195 1.00 80.75 81 HIS A O 1
ATOM 635 N N . ALA A 1 82 ? 10.617 -2.559 -18.675 1.00 80.38 82 ALA A N 1
ATOM 636 C CA . ALA A 1 82 ? 10.139 -2.505 -20.056 1.00 80.38 82 ALA A CA 1
ATOM 637 C C . ALA A 1 82 ? 10.621 -1.248 -20.801 1.00 80.38 82 ALA A C 1
ATOM 639 O O . ALA A 1 82 ? 10.899 -1.304 -22.000 1.00 80.38 82 ALA A O 1
ATOM 640 N N . GLN A 1 83 ? 10.790 -0.125 -20.097 1.00 79.12 83 GLN A N 1
ATOM 641 C CA . GLN A 1 83 ? 11.189 1.145 -20.707 1.00 79.12 83 GLN A CA 1
ATOM 642 C C . GLN A 1 83 ? 12.640 1.173 -21.222 1.00 79.12 83 GLN A C 1
ATOM 644 O O . GLN A 1 83 ? 12.979 2.117 -21.932 1.00 79.12 83 GLN A O 1
ATOM 649 N N . LYS A 1 84 ? 13.508 0.192 -20.897 1.00 67.00 84 LYS A N 1
ATOM 650 C CA . LYS A 1 84 ? 14.938 0.071 -21.309 1.00 67.00 84 LYS A CA 1
ATOM 651 C C . LYS A 1 84 ? 15.831 1.317 -21.110 1.00 67.00 84 LYS A C 1
ATOM 653 O O . LYS A 1 84 ? 17.011 1.280 -21.439 1.00 67.00 84 LYS A O 1
ATOM 658 N N . LYS A 1 85 ? 15.288 2.414 -20.576 1.00 64.56 85 LYS A N 1
ATOM 659 C CA . LYS A 1 85 ? 15.925 3.728 -20.399 1.00 64.56 85 LYS A CA 1
ATOM 660 C C . LYS A 1 85 ? 16.441 3.959 -18.978 1.00 64.56 85 LYS A C 1
ATOM 662 O O . LYS A 1 85 ? 17.100 4.963 -18.734 1.00 64.56 85 LYS A O 1
ATOM 667 N N . MET A 1 86 ? 16.141 3.062 -18.040 1.00 63.59 86 MET A N 1
ATOM 668 C CA . MET A 1 86 ? 16.647 3.154 -16.673 1.00 63.59 86 MET A CA 1
ATOM 669 C C . MET A 1 86 ? 17.972 2.409 -16.530 1.00 63.59 86 MET A C 1
ATOM 671 O O . MET A 1 86 ? 18.012 1.182 -16.556 1.00 63.59 86 MET A O 1
ATOM 675 N N . ASN A 1 87 ? 19.050 3.167 -16.326 1.00 59.31 87 ASN A N 1
ATOM 676 C CA . ASN A 1 87 ? 20.320 2.632 -15.846 1.00 59.31 87 ASN A CA 1
ATOM 677 C C . ASN A 1 87 ? 20.227 2.446 -14.324 1.00 59.31 87 ASN A C 1
ATOM 679 O O . ASN A 1 87 ? 20.403 3.402 -13.573 1.00 59.31 87 ASN A O 1
ATOM 683 N N . GLY A 1 88 ? 19.916 1.232 -13.867 1.00 68.06 88 GLY A N 1
ATOM 684 C CA . GLY A 1 88 ? 19.893 0.884 -12.443 1.00 68.06 88 GLY A CA 1
ATOM 685 C C . GLY A 1 88 ? 18.752 -0.054 -12.048 1.00 68.06 88 GLY A C 1
ATOM 686 O O . GLY A 1 88 ? 17.930 -0.448 -12.872 1.00 68.06 88 GLY A O 1
ATOM 687 N N . SER A 1 89 ? 18.709 -0.418 -10.764 1.00 76.88 89 SER A N 1
ATOM 688 C CA . SER A 1 89 ? 17.607 -1.207 -10.203 1.00 76.88 89 SER A CA 1
ATOM 689 C C . SER A 1 89 ? 16.347 -0.340 -10.069 1.00 76.88 89 SER A C 1
ATOM 691 O O . SER A 1 89 ? 16.416 0.720 -9.439 1.00 76.88 89 SER A O 1
ATOM 693 N N . PRO A 1 90 ? 15.180 -0.775 -10.581 1.00 83.19 90 PRO A N 1
ATOM 694 C CA . PRO A 1 90 ? 13.935 -0.018 -10.454 1.00 83.19 90 PRO A CA 1
ATOM 695 C C . PRO A 1 90 ? 13.338 -0.069 -9.041 1.00 83.19 90 PRO A C 1
ATOM 697 O O . PRO A 1 90 ? 12.292 0.531 -8.793 1.00 83.19 90 PRO A O 1
ATOM 700 N N . LEU A 1 91 ? 13.992 -0.758 -8.101 1.00 85.12 91 LEU A N 1
ATOM 701 C CA . LEU A 1 91 ? 13.519 -0.935 -6.731 1.00 85.12 91 LEU A CA 1
ATOM 702 C C . LEU A 1 91 ? 13.265 0.405 -6.033 1.00 85.12 91 LEU A C 1
ATOM 704 O O . LEU A 1 91 ? 12.158 0.654 -5.573 1.00 85.12 91 LEU A O 1
ATOM 708 N N . PHE A 1 92 ? 14.247 1.307 -6.005 1.00 86.56 92 PHE A N 1
ATOM 709 C CA . PHE A 1 92 ? 14.083 2.585 -5.304 1.00 86.56 92 PHE A CA 1
ATOM 710 C C . PHE A 1 92 ? 13.051 3.491 -5.966 1.00 86.56 92 PHE A C 1
ATOM 712 O O . PHE A 1 92 ? 12.286 4.157 -5.273 1.00 86.56 92 PHE A O 1
ATOM 719 N N . PHE A 1 93 ? 13.000 3.489 -7.298 1.00 88.12 93 PHE A N 1
ATOM 720 C CA . PHE A 1 93 ? 12.016 4.278 -8.025 1.00 88.12 93 PHE A CA 1
ATOM 721 C C . PHE A 1 93 ? 10.596 3.759 -7.791 1.00 88.12 93 PHE A C 1
ATOM 723 O O . PHE A 1 93 ? 9.716 4.545 -7.453 1.00 88.12 93 PHE A O 1
ATOM 730 N N . SER A 1 94 ? 10.374 2.446 -7.913 1.00 89.12 94 SER A N 1
ATOM 731 C CA . SER A 1 94 ? 9.055 1.843 -7.695 1.00 89.12 94 SER A CA 1
ATOM 732 C C . SER A 1 94 ? 8.553 2.069 -6.270 1.00 89.12 94 SER A C 1
ATOM 734 O O . SER A 1 94 ? 7.381 2.404 -6.093 1.00 89.12 94 SER A O 1
ATOM 736 N N . LEU A 1 95 ? 9.435 1.968 -5.270 1.00 90.19 95 LEU A N 1
ATOM 737 C CA . LEU A 1 95 ? 9.116 2.285 -3.881 1.00 90.19 95 LEU A CA 1
ATOM 738 C C . LEU A 1 95 ? 8.780 3.769 -3.712 1.00 90.19 95 LEU A C 1
ATOM 740 O O . LEU A 1 95 ? 7.713 4.091 -3.202 1.00 90.19 95 LEU A O 1
ATOM 744 N N . ALA A 1 96 ? 9.652 4.679 -4.155 1.00 90.81 96 ALA A N 1
ATOM 745 C CA . ALA A 1 96 ? 9.456 6.116 -3.973 1.00 90.81 96 ALA A CA 1
ATOM 746 C C . ALA A 1 96 ? 8.193 6.627 -4.684 1.00 90.81 96 ALA A C 1
ATOM 748 O O . ALA A 1 96 ? 7.408 7.356 -4.083 1.00 90.81 96 ALA A O 1
ATOM 749 N N . TYR A 1 97 ? 7.973 6.207 -5.932 1.00 90.38 97 TYR A N 1
ATOM 750 C CA . TYR A 1 97 ? 6.818 6.601 -6.736 1.00 90.38 97 TYR A CA 1
ATOM 751 C C . TYR A 1 97 ? 5.500 6.170 -6.086 1.00 90.38 97 TYR A C 1
ATOM 753 O O . TYR A 1 97 ? 4.627 7.001 -5.831 1.00 90.38 97 TYR A O 1
ATOM 761 N N . ASN A 1 98 ? 5.375 4.881 -5.754 1.00 92.25 98 ASN A N 1
ATOM 762 C CA . ASN A 1 98 ? 4.153 4.360 -5.148 1.00 92.25 98 ASN A CA 1
ATOM 763 C C . ASN A 1 98 ? 3.939 4.910 -3.734 1.00 92.25 98 ASN A C 1
ATOM 765 O O . ASN A 1 98 ? 2.809 5.236 -3.388 1.00 92.25 98 ASN A O 1
ATOM 769 N N . ASN A 1 99 ? 4.996 5.068 -2.931 1.00 92.19 99 ASN A N 1
ATOM 7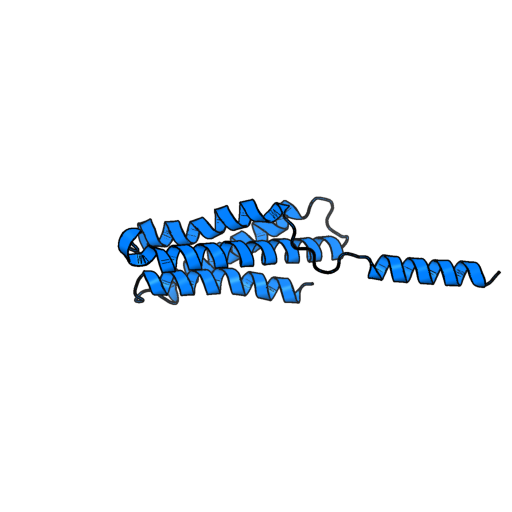70 C CA . ASN A 1 99 ? 4.870 5.581 -1.566 1.00 92.19 99 ASN A CA 1
ATOM 771 C C . ASN A 1 99 ? 4.508 7.060 -1.518 1.00 92.19 99 ASN A C 1
ATOM 773 O O . ASN A 1 99 ? 3.684 7.444 -0.694 1.00 92.19 99 ASN A O 1
ATOM 777 N N . ALA A 1 100 ? 5.076 7.887 -2.396 1.00 92.75 100 ALA A N 1
ATOM 778 C CA . ALA A 1 100 ? 4.699 9.294 -2.479 1.00 92.75 100 ALA A CA 1
ATOM 779 C C . ALA A 1 100 ? 3.208 9.435 -2.812 1.00 92.75 100 ALA A C 1
ATOM 781 O O . ALA A 1 100 ? 2.489 10.197 -2.163 1.00 92.75 100 ALA A O 1
ATOM 782 N N . PHE A 1 101 ? 2.729 8.650 -3.779 1.00 92.62 101 PHE A N 1
ATOM 783 C CA . PHE A 1 101 ? 1.330 8.679 -4.179 1.00 92.62 101 PHE A CA 1
ATOM 784 C C . PHE A 1 101 ? 0.395 8.086 -3.112 1.00 92.62 101 PHE A C 1
ATOM 786 O O . PHE A 1 101 ? -0.645 8.670 -2.813 1.00 92.62 101 PHE A O 1
ATOM 793 N N . PHE A 1 102 ? 0.799 6.990 -2.465 1.00 93.19 102 PHE A N 1
ATOM 794 C CA . PHE A 1 102 ? 0.100 6.401 -1.321 1.00 93.19 102 PHE A CA 1
ATOM 795 C C . PHE A 1 102 ? -0.041 7.394 -0.164 1.00 93.19 102 PHE A C 1
ATOM 797 O O . PHE A 1 102 ? -1.150 7.600 0.318 1.00 93.19 102 PHE A O 1
ATOM 804 N N . VAL A 1 103 ? 1.045 8.052 0.259 1.00 92.12 103 VAL A N 1
ATOM 805 C CA . VAL A 1 103 ? 1.018 9.034 1.357 1.00 92.12 103 VAL A CA 1
ATOM 806 C C . VAL A 1 103 ? 0.133 10.227 1.002 1.00 92.12 103 VAL A C 1
ATOM 808 O O . VAL A 1 103 ? -0.650 10.673 1.840 1.00 92.12 103 VAL A O 1
ATOM 811 N N . PHE A 1 104 ? 0.206 10.715 -0.239 1.00 93.56 104 PHE A N 1
ATOM 812 C CA . PHE A 1 104 ? -0.687 11.768 -0.717 1.00 93.56 104 PHE A CA 1
ATOM 813 C C . PHE A 1 104 ? -2.161 11.358 -0.593 1.00 93.56 104 PHE A C 1
ATOM 815 O O . PHE A 1 104 ? -2.952 12.089 0.004 1.00 93.56 104 PHE A O 1
ATOM 822 N N . LEU A 1 105 ? -2.528 10.175 -1.099 1.00 93.06 105 LEU A N 1
ATOM 823 C CA . LEU A 1 105 ? -3.900 9.671 -1.026 1.00 93.06 105 LEU A CA 1
ATOM 824 C C . LEU A 1 105 ? -4.344 9.400 0.409 1.00 93.06 105 LEU A C 1
ATOM 826 O O . LEU A 1 105 ? -5.491 9.669 0.744 1.00 93.06 105 LEU A O 1
ATOM 830 N N . LEU A 1 106 ? -3.452 8.901 1.257 1.00 91.19 106 LEU A N 1
ATOM 831 C CA . LEU A 1 106 ? -3.708 8.644 2.668 1.00 91.19 106 LEU A CA 1
ATOM 832 C C . LEU A 1 106 ? -4.074 9.942 3.392 1.00 91.19 106 LEU A C 1
ATOM 834 O O . LEU A 1 106 ? -5.118 10.003 4.042 1.00 91.19 106 LEU A O 1
ATOM 838 N N . ILE A 1 107 ? -3.270 10.997 3.226 1.00 89.88 107 ILE A N 1
ATOM 839 C CA . ILE A 1 107 ? -3.548 12.314 3.812 1.00 89.88 107 ILE A CA 1
ATOM 840 C C . ILE A 1 107 ? -4.846 12.878 3.233 1.00 89.88 107 ILE A C 1
ATOM 842 O O . ILE A 1 107 ? -5.708 13.319 3.990 1.00 89.88 107 ILE A O 1
ATOM 846 N N . PHE A 1 108 ? -5.021 12.831 1.911 1.00 91.81 108 PHE A N 1
ATOM 847 C CA . PHE A 1 108 ? -6.220 13.335 1.244 1.00 91.81 108 PHE A CA 1
ATOM 848 C C . PHE A 1 108 ? -7.497 12.622 1.716 1.00 91.81 108 PHE A C 1
ATOM 850 O O . PHE A 1 108 ? -8.485 13.274 2.049 1.00 91.81 108 PHE A O 1
ATOM 857 N N . CYS A 1 109 ? -7.483 11.293 1.814 1.00 90.44 109 CYS A N 1
ATOM 858 C CA . CYS A 1 109 ? -8.634 10.521 2.276 1.00 90.44 109 CYS A CA 1
ATOM 859 C C . CYS A 1 109 ? -8.955 10.815 3.743 1.00 90.44 109 CYS A C 1
ATOM 861 O O . CYS A 1 109 ? -10.115 11.059 4.076 1.00 90.44 109 CYS A O 1
ATOM 863 N N . ALA A 1 110 ? -7.935 10.839 4.605 1.00 84.69 110 ALA A N 1
ATOM 864 C CA . ALA A 1 110 ? -8.113 11.075 6.033 1.00 84.69 110 ALA A CA 1
ATOM 865 C C . ALA A 1 110 ? -8.603 12.500 6.346 1.00 84.69 110 ALA A C 1
ATOM 867 O O . ALA A 1 110 ? -9.393 12.682 7.267 1.00 84.69 110 ALA A O 1
ATOM 868 N N . THR A 1 111 ? -8.150 13.505 5.591 1.00 85.38 111 THR A N 1
ATOM 869 C CA . THR A 1 111 ? -8.439 14.921 5.884 1.00 85.38 111 THR A CA 1
ATOM 870 C C . THR A 1 111 ? -9.611 15.494 5.094 1.00 85.38 111 THR A C 1
ATOM 872 O O . THR A 1 111 ? -10.346 16.322 5.626 1.00 85.38 111 THR A O 1
ATOM 875 N N . VAL A 1 112 ? -9.804 15.070 3.841 1.00 87.75 112 VAL A N 1
ATOM 876 C CA . VAL A 1 112 ? -10.784 15.672 2.924 1.00 87.75 112 VAL A CA 1
ATOM 877 C C . VAL A 1 112 ? -11.996 14.771 2.722 1.00 87.75 112 VAL A C 1
ATOM 879 O O . VAL A 1 112 ? -13.125 15.239 2.842 1.00 87.75 112 VAL A O 1
ATOM 882 N N . LEU A 1 113 ? -11.789 13.485 2.416 1.00 87.69 113 LEU A N 1
ATOM 883 C CA . LEU A 1 113 ? -12.898 12.595 2.044 1.00 87.69 113 LEU A CA 1
ATOM 884 C C . LEU A 1 113 ? -13.666 12.049 3.249 1.00 87.69 113 LEU A C 1
ATOM 886 O O . LEU A 1 113 ? -14.890 11.939 3.195 1.00 87.69 113 LEU A O 1
ATOM 890 N N . PHE A 1 114 ? -12.967 11.704 4.332 1.00 86.19 114 PHE A N 1
ATOM 891 C CA . PHE A 1 114 ? -13.555 10.997 5.471 1.00 86.19 114 PHE A CA 1
ATOM 892 C C . PHE A 1 114 ? -13.382 11.687 6.838 1.00 86.19 114 PHE A C 1
ATOM 894 O O . PHE A 1 114 ? -13.190 10.982 7.831 1.00 86.19 114 PHE A O 1
ATOM 901 N N . PRO A 1 115 ? -13.502 13.025 6.961 1.00 78.19 115 PRO A N 1
ATOM 902 C CA . PRO A 1 115 ? -13.203 13.721 8.217 1.00 78.19 115 PRO A CA 1
ATOM 903 C C . PRO A 1 115 ? -14.175 13.401 9.367 1.00 78.19 115 PRO A C 1
ATOM 905 O O . PRO A 1 115 ? -13.842 13.619 10.526 1.00 78.19 115 PRO A O 1
ATOM 908 N N . GLY A 1 116 ? -15.380 12.901 9.068 1.00 78.25 116 GLY A N 1
ATOM 909 C CA . GLY A 1 116 ? -16.433 12.632 10.061 1.00 78.25 116 GLY A CA 1
ATOM 910 C C . GLY A 1 116 ? -16.856 11.167 10.173 1.00 78.25 116 GLY A C 1
ATOM 911 O O . GLY A 1 116 ? -17.864 10.871 10.815 1.00 78.25 116 GLY A O 1
ATOM 912 N N . LEU A 1 117 ? -16.148 10.243 9.516 1.00 84.88 117 LEU A N 1
ATOM 913 C CA . LEU A 1 117 ? -16.471 8.821 9.620 1.00 84.88 117 LEU A CA 1
ATOM 914 C C . LEU A 1 117 ? -16.014 8.250 10.961 1.00 84.88 117 LEU A C 1
ATOM 916 O O . LEU A 1 117 ? -15.033 8.698 11.551 1.00 84.88 117 LEU A O 1
ATOM 920 N N . LYS A 1 118 ? -16.699 7.190 11.411 1.00 88.31 118 LYS A N 1
ATOM 921 C CA . LYS A 1 118 ? -16.192 6.390 12.530 1.00 88.31 118 LYS A CA 1
ATOM 922 C C . LYS A 1 118 ? -14.765 5.921 12.202 1.00 88.31 118 LYS A C 1
ATOM 924 O O . LYS A 1 118 ? -14.569 5.400 11.097 1.00 88.31 118 LYS A O 1
ATOM 929 N N . PRO A 1 119 ? -13.810 6.035 13.142 1.00 86.81 119 PRO A N 1
ATOM 930 C CA . PRO A 1 119 ? -12.392 5.780 12.889 1.00 86.81 119 PRO A CA 1
ATOM 931 C C . PRO A 1 119 ? -12.108 4.449 12.190 1.00 86.81 119 PRO A C 1
ATOM 933 O O . PRO A 1 119 ? -11.387 4.418 11.199 1.00 86.81 119 PRO A O 1
ATOM 936 N N . ALA A 1 120 ? -12.756 3.369 12.633 1.00 88.12 120 ALA A N 1
ATOM 937 C CA . ALA A 1 120 ? -12.586 2.037 12.059 1.00 88.12 120 ALA A CA 1
ATOM 938 C C . ALA A 1 120 ? -13.002 1.943 10.580 1.00 88.12 120 ALA A C 1
ATOM 940 O O . ALA A 1 120 ? -12.322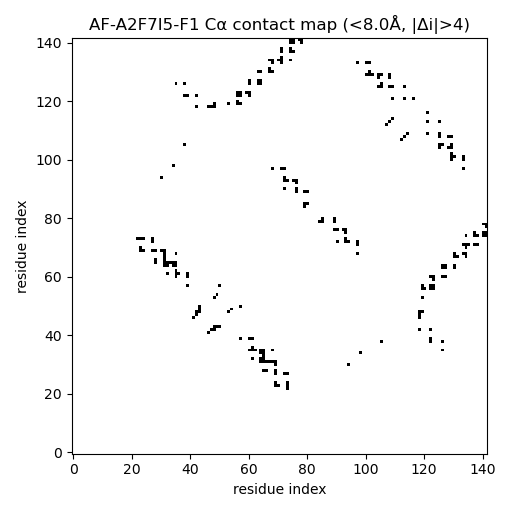 1.300 9.783 1.00 88.12 120 ALA A O 1
ATOM 941 N N . TYR A 1 121 ? -14.094 2.605 10.186 1.00 89.44 121 TYR A N 1
ATOM 942 C CA . TYR A 1 121 ? -14.532 2.629 8.787 1.00 89.44 121 TYR A CA 1
ATOM 943 C C . TYR A 1 121 ? -13.659 3.558 7.946 1.00 89.44 121 TYR A C 1
ATOM 945 O O . TYR A 1 121 ? -13.301 3.208 6.821 1.00 89.44 121 TYR A O 1
ATOM 953 N N . GLY A 1 122 ? -13.278 4.708 8.512 1.00 90.12 122 GLY A N 1
ATOM 954 C CA . GLY A 1 122 ? -12.333 5.632 7.892 1.00 90.12 122 GLY A CA 1
ATOM 955 C C . GLY A 1 122 ? -10.997 4.954 7.594 1.00 90.12 122 GLY A C 1
ATOM 956 O O . GLY A 1 122 ? -10.490 5.095 6.490 1.00 90.12 122 GLY A O 1
ATOM 957 N N . LEU A 1 123 ? -10.482 4.145 8.524 1.00 91.88 123 LEU A N 1
ATOM 958 C CA . LEU A 1 123 ? -9.272 3.341 8.348 1.00 91.88 123 LEU A CA 1
ATOM 959 C C . LEU A 1 123 ? -9.376 2.447 7.110 1.00 91.88 123 LEU A C 1
ATOM 961 O O . LEU A 1 123 ? -8.522 2.525 6.228 1.00 91.88 123 LEU A O 1
ATOM 965 N N . VAL A 1 124 ? -10.409 1.597 7.046 1.00 92.56 124 VAL A N 1
ATOM 966 C CA . VAL A 1 124 ? -10.540 0.612 5.961 1.00 92.56 124 VAL A CA 1
ATOM 967 C C . VAL A 1 124 ? -10.681 1.309 4.615 1.00 92.56 124 VAL A C 1
ATOM 969 O O . VAL A 1 124 ? -10.020 0.919 3.653 1.00 92.56 124 VAL A O 1
ATOM 972 N N . LEU A 1 125 ? -11.510 2.351 4.536 1.00 92.31 125 LEU A N 1
ATOM 973 C CA . LEU A 1 125 ? -11.744 3.083 3.294 1.00 92.31 125 LEU A CA 1
ATOM 974 C C . LEU A 1 125 ? -10.505 3.858 2.850 1.00 92.31 125 LEU A C 1
ATOM 976 O O . LEU A 1 125 ? -10.103 3.728 1.695 1.00 92.31 125 LEU A O 1
ATOM 980 N N . THR A 1 126 ? -9.865 4.598 3.757 1.00 92.88 126 THR A N 1
ATOM 981 C CA . THR A 1 126 ? -8.622 5.327 3.473 1.00 92.88 126 THR A CA 1
ATOM 982 C C . THR A 1 126 ? -7.541 4.376 2.998 1.00 92.88 126 THR A C 1
ATOM 984 O O . THR A 1 126 ? -6.954 4.614 1.948 1.00 92.88 126 THR A O 1
ATOM 987 N N . GLN A 1 127 ? -7.314 3.274 3.716 1.00 93.50 127 GLN A N 1
ATOM 988 C CA . GLN A 1 127 ? -6.333 2.274 3.321 1.00 93.50 127 GLN A CA 1
ATOM 989 C C . GLN A 1 127 ? -6.660 1.719 1.937 1.00 93.50 127 GLN A C 1
ATOM 991 O O . GLN A 1 127 ? -5.818 1.766 1.047 1.00 93.50 127 GLN A O 1
ATOM 996 N N . THR A 1 128 ? -7.888 1.236 1.739 1.00 93.12 128 THR A N 1
ATOM 997 C CA . THR A 1 128 ? -8.308 0.609 0.482 1.00 93.12 128 THR A CA 1
ATOM 998 C C . THR A 1 128 ? -8.128 1.563 -0.689 1.00 93.12 128 THR A C 1
ATOM 1000 O O . THR A 1 128 ? -7.542 1.170 -1.685 1.00 93.12 128 THR A O 1
ATOM 1003 N N . ILE A 1 129 ? -8.554 2.821 -0.575 1.00 92.69 129 ILE A N 1
ATOM 1004 C CA . ILE A 1 129 ? -8.401 3.811 -1.649 1.00 92.69 129 ILE A CA 1
ATOM 1005 C C . ILE A 1 129 ? -6.925 4.146 -1.872 1.00 92.69 129 ILE A C 1
ATOM 1007 O O . ILE A 1 129 ? -6.456 4.128 -3.013 1.00 92.69 129 ILE A O 1
ATOM 1011 N N . ALA A 1 130 ? -6.181 4.395 -0.794 1.00 92.50 130 ALA A N 1
ATOM 1012 C CA . ALA A 1 130 ? -4.778 4.772 -0.869 1.00 92.50 130 ALA A CA 1
ATOM 1013 C C . ALA A 1 130 ? -3.903 3.671 -1.475 1.00 92.50 130 ALA A C 1
ATOM 1015 O O . ALA A 1 130 ? -2.898 4.008 -2.088 1.00 92.50 130 ALA A O 1
ATOM 1016 N N . VAL A 1 131 ? -4.270 2.388 -1.358 1.00 92.69 131 VAL A N 1
ATOM 1017 C CA . VAL A 1 131 ? -3.507 1.274 -1.951 1.00 92.69 131 VAL A CA 1
ATOM 1018 C C . VAL A 1 131 ? -4.101 0.728 -3.251 1.00 92.69 131 VAL A C 1
ATOM 1020 O O . VAL A 1 131 ? -3.346 0.309 -4.128 1.00 92.69 131 VAL A O 1
ATOM 1023 N N . ALA A 1 132 ? -5.423 0.773 -3.435 1.00 90.19 132 ALA A N 1
ATOM 1024 C CA . ALA A 1 132 ? -6.074 0.277 -4.645 1.00 90.19 132 ALA A CA 1
ATOM 1025 C C . ALA A 1 132 ? -5.856 1.208 -5.835 1.00 90.19 132 ALA A C 1
ATOM 1027 O O . ALA A 1 132 ? -5.656 0.710 -6.938 1.00 90.19 132 ALA A O 1
ATOM 1028 N N . ILE A 1 133 ? -5.846 2.534 -5.643 1.00 89.94 133 ILE A N 1
ATOM 1029 C CA . ILE A 1 133 ? -5.599 3.463 -6.755 1.00 89.94 133 ILE A CA 1
ATOM 1030 C C . ILE A 1 133 ? -4.169 3.300 -7.302 1.00 89.94 133 ILE A C 1
ATOM 1032 O O . ILE A 1 133 ? -4.047 3.096 -8.509 1.00 89.94 133 ILE A O 1
ATOM 1036 N N . PRO A 1 134 ? -3.085 3.316 -6.493 1.00 87.12 134 PRO A N 1
ATOM 1037 C CA . PRO A 1 134 ? -1.742 3.051 -7.014 1.00 87.12 134 PRO A CA 1
ATOM 1038 C C . PRO A 1 134 ? -1.614 1.657 -7.639 1.00 87.12 134 PRO A C 1
ATOM 1040 O O . PRO A 1 134 ? -1.029 1.511 -8.714 1.00 87.12 134 PRO A O 1
ATOM 1043 N N . ALA A 1 135 ? -2.203 0.630 -7.015 1.00 87.50 135 ALA A N 1
ATOM 1044 C CA . ALA A 1 135 ? -2.203 -0.720 -7.572 1.00 87.50 135 ALA A CA 1
ATOM 1045 C C . ALA A 1 135 ? -2.899 -0.761 -8.940 1.00 87.50 135 ALA A C 1
ATOM 1047 O O . ALA A 1 135 ? -2.344 -1.298 -9.891 1.00 87.50 135 ALA A O 1
ATOM 1048 N N . TRP A 1 136 ? -4.061 -0.127 -9.080 1.00 87.19 136 TRP A N 1
ATOM 1049 C CA . TRP A 1 136 ? -4.790 -0.077 -10.341 1.00 87.19 136 TRP A CA 1
ATOM 1050 C C . TRP A 1 136 ? -4.066 0.754 -11.407 1.00 87.19 136 TRP A C 1
ATOM 1052 O O . TRP A 1 136 ? -3.862 0.273 -12.520 1.00 87.19 136 TRP A O 1
ATOM 1062 N N . LEU A 1 137 ? -3.583 1.954 -11.078 1.00 84.62 137 LEU A N 1
ATOM 1063 C CA . LEU A 1 137 ? -2.820 2.773 -12.027 1.00 84.62 137 LEU A CA 1
ATOM 1064 C C . LEU A 1 137 ? -1.564 2.054 -12.520 1.00 84.62 137 LEU A C 1
ATOM 1066 O O . LEU A 1 137 ? -1.271 2.085 -13.712 1.00 84.62 137 LEU A O 1
ATOM 1070 N N . SER A 1 138 ? -0.855 1.357 -11.632 1.00 82.38 138 SER A N 1
ATOM 1071 C CA . SER A 1 138 ? 0.320 0.579 -12.025 1.00 82.38 138 SER A CA 1
ATOM 1072 C C . SER A 1 138 ? -0.032 -0.627 -12.901 1.00 82.38 138 SER A C 1
ATOM 1074 O O . SER A 1 138 ? 0.764 -0.977 -13.764 1.00 82.38 138 SER A O 1
ATOM 1076 N N . THR A 1 139 ? -1.220 -1.236 -12.760 1.00 81.12 139 THR A N 1
ATOM 1077 C CA . THR A 1 139 ? -1.666 -2.290 -13.696 1.00 81.12 139 THR A CA 1
ATOM 1078 C C . THR A 1 139 ? -1.925 -1.774 -15.109 1.00 81.12 139 THR A C 1
ATOM 1080 O O . THR A 1 139 ? -1.736 -2.530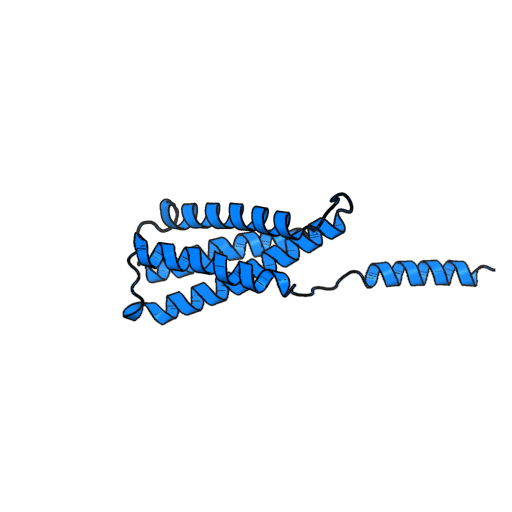 -16.050 1.00 81.12 139 THR A O 1
ATOM 1083 N N . LEU A 1 140 ? -2.312 -0.503 -15.279 1.00 78.81 140 LEU A N 1
ATOM 1084 C CA . LEU A 1 140 ? -2.515 0.100 -16.606 1.00 78.81 140 LEU A CA 1
ATOM 1085 C C . LEU A 1 140 ? -1.197 0.399 -17.337 1.00 78.81 140 LEU A C 1
ATOM 1087 O O . LEU A 1 140 ? -1.208 0.710 -18.525 1.00 78.81 140 LEU A O 1
ATOM 1091 N N . GLN A 1 141 ? -0.076 0.375 -16.614 1.00 70.69 141 GLN A N 1
ATOM 1092 C CA . GLN A 1 141 ? 1.254 0.686 -17.136 1.00 70.69 141 GLN A CA 1
ATOM 1093 C C . GLN A 1 141 ? 2.037 -0.567 -17.559 1.00 70.69 141 GLN A C 1
ATOM 1095 O O . GLN A 1 141 ? 3.089 -0.426 -18.182 1.00 70.69 141 GLN A O 1
ATOM 1100 N N . VAL A 1 142 ? 1.556 -1.763 -17.207 1.00 60.00 142 VAL A N 1
ATOM 1101 C CA . VAL A 1 142 ? 2.130 -3.062 -17.607 1.00 60.00 142 VAL A CA 1
ATOM 1102 C C . VAL A 1 142 ? 1.569 -3.473 -18.962 1.00 60.00 142 VAL A C 1
ATOM 1104 O O . VAL A 1 142 ? 2.382 -3.921 -19.800 1.00 60.00 142 VAL A O 1
#

Organism: Trichomonas vaginalis (strain ATCC PRA-98 / G3) (NCBI:txid412133)

Sequence (142 aa):
MQTEDQQYEYLKSQQVKKADSGSFQVVYIPFGLIFSGLTILLYLLIGGCTIEADKIYLAVSYGIGAVLLTIAYSNVAKWCHAQKKMNGSPLFFSLAYNNAFFVFLLIFCATVLFPGLKPAYGLVLTQTIAVAIPAWLSTLQV

Nearest PDB structures (foldseek):
  8btk-assembly1_TC  TM=8.590E-01  e=2.403E-03  Canis lupus familiaris
  8rjd-assembly1_7  TM=7.122E-01  e=2.788E-03  Canis lupus familiaris
  8b6l-assembly1_G  TM=7.760E-01  e=4.354E-03  Homo sapiens

Solvent-accessible surface area (backbone atoms only — not comparable to full-atom values): 7450 Å² total; per-residue (Å²): 128,73,65,60,58,54,49,50,51,48,51,50,53,48,55,62,70,64,64,72,83,79,71,80,47,72,87,36,43,68,55,11,49,55,59,24,43,51,58,53,48,46,28,48,77,72,49,71,39,45,70,87,85,33,44,68,48,50,52,51,33,36,52,53,22,18,53,32,35,20,49,21,32,36,30,38,28,49,32,45,61,71,64,75,75,64,92,69,77,40,62,65,56,21,48,52,55,49,48,55,52,26,52,52,37,35,52,45,28,54,65,69,75,36,68,82,51,61,39,58,60,35,47,38,50,26,38,48,52,23,21,47,51,50,26,52,58,23,61,77,60,99

pLDDT: mean 82.45, std 13.72, range [40.91, 94.81]

Secondary structure (DSSP, 8-state):
-HHHHHHHHHHHHHHHHTS--S---GGGHHHHHHHHHHHHHHHHHTS---HHHHHHHHHHHHHHHHHHHHHHHHHHHHHHHHTS---S-THHHHHHHHHHHHHHHHHHIIIII-TTS-HHHHHHHHHHHHHHHHHHHHHTT-

Mean predicted aligned error: 9.29 Å

Foldseek 3Di:
DVPVVVVVVVVVVVVVVPLDPPDQDPVCLVVQLVLLVVLLVCLVPPVVDDCVPQVVLSVVLSVLSSVLLSLLLVLQQSLVVVVVPDDDRCNVVSSVVLSVQLVVLLCCLCPPVPVPDRSSVSSNVSSCRSRVVSSVVSVVSD

Radius of gyration: 19.76 Å; Cα contacts (8 Å, |Δi|>4): 140; chains: 1; bounding box: 37×38×67 Å